Protein AF-A0A9E3JD04-F1 (afdb_monomer)

Radius of gyration: 29.86 Å; Cα contacts (8 Å, |Δi|>4): 35; chains: 1; bounding box: 57×21×81 Å

Mean predicted aligned error: 11.72 Å

Sequence (105 aa):
MNASVRLSVSSLRAHKRRFAGTFLAVFLGVAFLAGTLVMGDTLRAGFDTMFGNATSGTDAVVRSAGAITTPGESQGVREPVDTDLVRTVEQVPGVAAAAPDIQGA

pLDDT: mean 82.96, std 11.48, range [54.81, 98.06]

Foldseek 3Di:
DPDVVVVVVVVCVVPVPVNVVVCVVVVVVVVVVVVVVVVVVVVVVVVCVVPVVVCPPPPDDDFAPDFDDDVPDPHGHGDDDDPVCQVVQCPDPPDPHGDDDDDDD

Structure (mmCIF, N/CA/C/O backbone):
data_AF-A0A9E3JD04-F1
#
_entry.id   AF-A0A9E3JD04-F1
#
loop_
_atom_site.group_PDB
_atom_site.id
_atom_site.type_symbol
_atom_site.label_atom_id
_atom_site.label_alt_id
_atom_site.label_comp_id
_atom_site.label_asym_id
_atom_site.label_entity_id
_atom_site.label_seq_id
_atom_site.pdbx_PDB_ins_code
_atom_site.Cartn_x
_atom_site.Cartn_y
_atom_site.Cartn_z
_atom_site.occupancy
_atom_site.B_iso_or_equiv
_atom_site.auth_seq_id
_atom_site.auth_comp_id
_atom_site.auth_asym_id
_atom_site.auth_atom_id
_atom_site.pdbx_PDB_model_num
ATOM 1 N N . MET A 1 1 ? 6.150 -7.151 -41.696 1.00 57.59 1 MET A N 1
ATOM 2 C CA . MET A 1 1 ? 6.381 -6.223 -40.567 1.00 57.59 1 MET A CA 1
ATOM 3 C C . MET A 1 1 ? 7.864 -5.971 -40.225 1.00 57.59 1 MET A C 1
ATOM 5 O O . MET A 1 1 ? 8.111 -5.497 -39.139 1.00 57.59 1 MET A O 1
ATOM 9 N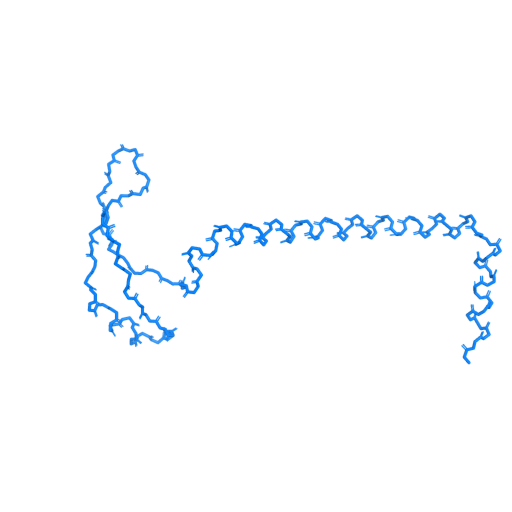 N . ASN A 1 2 ? 8.892 -6.213 -41.062 1.00 61.81 2 ASN A N 1
ATOM 10 C CA . ASN A 1 2 ? 10.252 -6.405 -40.485 1.00 61.81 2 ASN A CA 1
ATOM 11 C C . ASN A 1 2 ? 11.426 -5.644 -41.148 1.00 61.81 2 ASN A C 1
ATOM 13 O O . ASN A 1 2 ? 12.577 -5.902 -40.802 1.00 61.81 2 ASN A O 1
ATOM 17 N N . ALA A 1 3 ? 11.199 -4.729 -42.096 1.00 72.44 3 ALA A N 1
ATOM 18 C CA . ALA A 1 3 ? 12.307 -4.026 -42.767 1.00 72.44 3 ALA A CA 1
ATOM 19 C C . ALA A 1 3 ? 12.870 -2.864 -41.925 1.00 72.44 3 ALA A C 1
ATOM 21 O O . ALA A 1 3 ? 14.082 -2.761 -41.743 1.00 72.44 3 ALA A O 1
ATOM 22 N N . SER A 1 4 ? 11.987 -2.041 -41.356 1.00 76.62 4 SER A N 1
ATOM 23 C CA . SER A 1 4 ? 12.329 -0.878 -40.528 1.00 76.62 4 SER A CA 1
ATOM 24 C C . SER A 1 4 ? 13.049 -1.274 -39.238 1.00 76.62 4 SER A C 1
ATOM 26 O O . SER A 1 4 ? 14.132 -0.765 -38.972 1.00 76.62 4 SER A O 1
ATOM 28 N N . VAL A 1 5 ? 12.530 -2.259 -38.494 1.00 81.94 5 VAL A N 1
ATOM 29 C CA . VAL A 1 5 ? 13.169 -2.765 -37.262 1.00 81.94 5 VAL A CA 1
ATOM 30 C C . VAL A 1 5 ? 14.562 -3.335 -37.545 1.00 81.94 5 VAL A C 1
ATO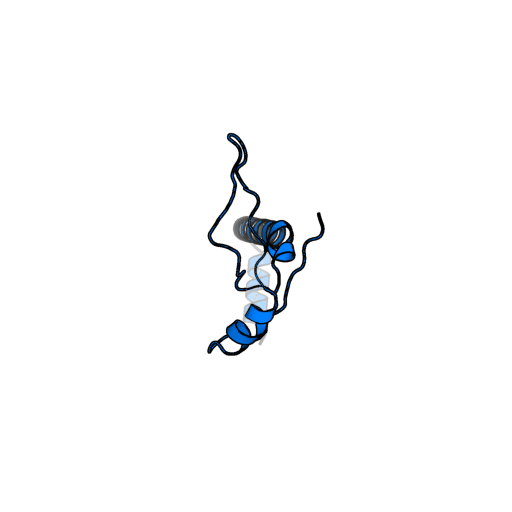M 32 O O . VAL A 1 5 ? 15.505 -3.069 -36.804 1.00 81.94 5 VAL A O 1
ATOM 35 N N . ARG A 1 6 ? 14.734 -4.074 -38.648 1.00 79.44 6 ARG A N 1
ATOM 36 C CA . ARG A 1 6 ? 16.031 -4.651 -39.031 1.00 79.44 6 ARG A CA 1
ATOM 37 C C . ARG A 1 6 ? 17.060 -3.575 -39.395 1.00 79.44 6 ARG A C 1
ATOM 39 O O . ARG A 1 6 ? 18.222 -3.695 -39.009 1.00 79.44 6 ARG A O 1
ATOM 46 N N . LEU A 1 7 ? 16.636 -2.518 -40.090 1.00 81.50 7 LEU A N 1
ATOM 47 C CA . LEU A 1 7 ? 17.469 -1.348 -40.387 1.00 81.50 7 LEU A CA 1
ATOM 48 C C . LEU A 1 7 ? 17.852 -0.586 -39.111 1.00 81.50 7 LEU A C 1
ATOM 50 O O . LEU A 1 7 ? 19.024 -0.256 -38.936 1.00 81.50 7 LEU A O 1
ATOM 54 N N . SER A 1 8 ? 16.911 -0.388 -38.185 1.00 81.50 8 SER A N 1
ATOM 55 C CA . SER A 1 8 ? 17.175 0.232 -36.881 1.00 81.50 8 SER A CA 1
ATOM 56 C C . SER A 1 8 ? 18.143 -0.593 -36.024 1.00 81.50 8 SER A C 1
ATOM 58 O O . SER A 1 8 ? 19.084 -0.051 -35.456 1.00 81.50 8 SER A O 1
ATOM 60 N N . VAL A 1 9 ? 17.995 -1.918 -35.963 1.00 81.50 9 VAL A N 1
ATOM 61 C CA . VAL A 1 9 ? 18.934 -2.786 -35.224 1.00 81.50 9 VAL A CA 1
ATOM 62 C C . VAL A 1 9 ? 20.327 -2.767 -35.864 1.00 81.50 9 VAL A C 1
ATOM 64 O O . VAL A 1 9 ? 21.339 -2.761 -35.158 1.00 81.50 9 VAL A O 1
ATOM 67 N N . SER A 1 10 ? 20.399 -2.711 -37.196 1.00 79.38 10 SER A N 1
ATOM 68 C CA . SER A 1 10 ? 21.661 -2.572 -37.927 1.00 79.38 10 SER A CA 1
ATOM 69 C C . SER A 1 10 ? 22.357 -1.241 -37.623 1.00 79.38 10 SER A C 1
ATOM 71 O O . SER A 1 10 ? 23.563 -1.226 -37.374 1.00 79.38 10 SER A O 1
ATOM 73 N N . SER A 1 11 ? 21.620 -0.127 -37.589 1.00 78.38 11 SER A N 1
ATOM 74 C CA . SER A 1 11 ? 22.185 1.194 -37.283 1.00 78.38 11 SER A CA 1
ATOM 75 C C . SER A 1 11 ? 22.626 1.321 -35.818 1.00 78.38 11 SER A C 1
ATOM 77 O O . SER A 1 11 ? 23.680 1.907 -35.548 1.00 78.38 11 SER A O 1
ATOM 79 N N . LEU A 1 12 ? 21.905 0.685 -34.886 1.00 80.19 12 LEU A N 1
ATOM 80 C CA . LEU A 1 12 ? 22.310 0.541 -33.483 1.00 80.19 12 LEU A CA 1
ATOM 81 C C . LEU A 1 12 ? 23.604 -0.281 -33.340 1.00 80.19 12 LEU A C 1
ATOM 83 O O . LEU A 1 12 ? 24.515 0.121 -32.613 1.00 80.19 12 LEU A O 1
ATOM 87 N N . ARG A 1 13 ? 23.739 -1.396 -34.079 1.00 81.25 13 ARG A N 1
ATOM 88 C CA . ARG A 1 13 ? 24.983 -2.195 -34.125 1.00 81.25 13 ARG A CA 1
ATOM 89 C C . ARG A 1 13 ? 26.145 -1.473 -34.801 1.00 81.25 13 ARG A C 1
ATOM 91 O O . ARG A 1 13 ? 27.284 -1.823 -34.502 1.00 81.25 13 ARG A O 1
ATOM 98 N N . ALA A 1 14 ? 25.897 -0.502 -35.676 1.00 83.88 14 ALA A N 1
ATOM 99 C CA . ALA A 1 14 ? 26.952 0.321 -36.265 1.00 83.88 14 ALA A CA 1
ATOM 100 C C . ALA A 1 14 ? 27.520 1.340 -35.255 1.00 83.88 14 ALA A C 1
ATOM 102 O O . ALA A 1 14 ? 28.714 1.621 -35.271 1.00 83.88 14 ALA A O 1
ATOM 103 N N . HIS A 1 15 ? 26.702 1.824 -34.310 1.00 84.50 15 HIS A N 1
ATOM 104 C CA . HIS A 1 15 ? 27.079 2.851 -33.326 1.00 84.50 15 HIS A CA 1
ATOM 105 C C . HIS A 1 15 ? 27.049 2.341 -31.875 1.00 84.50 15 HIS A C 1
ATOM 107 O O . HIS A 1 15 ? 26.544 3.014 -30.970 1.00 84.50 15 HIS A O 1
ATOM 113 N N . LYS A 1 16 ? 27.635 1.161 -31.629 1.00 80.69 16 LYS A N 1
ATOM 114 C CA . LYS A 1 16 ? 27.569 0.452 -30.332 1.00 80.69 16 LYS A CA 1
ATOM 115 C C . LYS A 1 16 ? 27.964 1.305 -29.127 1.00 80.69 16 LYS A C 1
ATOM 117 O O . LYS A 1 16 ? 27.315 1.214 -28.095 1.00 80.69 16 LYS A O 1
ATOM 122 N N . ARG A 1 17 ? 28.99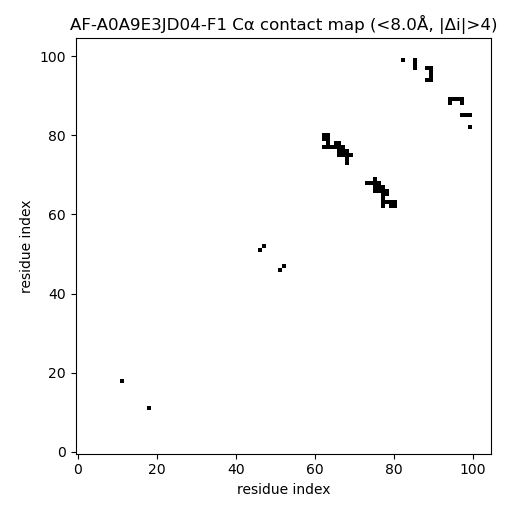3 2.155 -29.251 1.00 88.38 17 ARG A N 1
ATOM 123 C CA . ARG A 1 17 ? 29.454 3.027 -28.151 1.00 88.38 17 ARG A CA 1
ATOM 124 C C . ARG A 1 17 ? 28.400 4.052 -27.735 1.00 88.38 17 ARG A C 1
ATOM 126 O O . ARG A 1 17 ? 28.135 4.210 -26.549 1.00 88.38 17 ARG A O 1
ATOM 133 N N . ARG A 1 18 ? 27.787 4.735 -28.705 1.00 87.75 18 ARG A N 1
ATOM 134 C CA . ARG A 1 18 ? 26.765 5.759 -28.439 1.00 87.75 18 ARG A CA 1
ATOM 135 C C . ARG A 1 18 ? 25.479 5.130 -27.907 1.00 87.75 18 ARG A C 1
ATOM 137 O O . ARG A 1 18 ? 24.876 5.661 -26.976 1.00 87.75 18 ARG A O 1
ATOM 144 N N . PHE A 1 19 ? 25.090 3.988 -28.471 1.00 90.00 19 PHE A N 1
ATOM 145 C CA . PHE A 1 19 ? 23.941 3.235 -27.983 1.00 90.00 19 PHE A CA 1
ATOM 146 C C . PHE A 1 19 ? 24.157 2.740 -26.549 1.00 90.00 19 PHE A C 1
ATOM 148 O O . PHE A 1 19 ? 23.315 2.990 -25.700 1.00 90.00 19 PHE A O 1
ATOM 155 N N . ALA A 1 20 ? 25.307 2.131 -26.246 1.00 92.38 20 ALA A N 1
ATOM 156 C CA . ALA A 1 20 ? 25.608 1.659 -24.897 1.00 92.38 20 ALA A CA 1
ATOM 157 C C . ALA A 1 20 ? 25.584 2.796 -23.862 1.00 92.38 20 ALA A C 1
ATOM 159 O O . ALA A 1 20 ? 25.002 2.625 -22.799 1.00 92.38 20 ALA A O 1
ATOM 160 N N . GLY A 1 21 ? 26.150 3.967 -24.181 1.00 94.38 21 GLY A N 1
ATOM 161 C CA . GLY A 1 21 ? 26.150 5.112 -23.263 1.00 94.38 21 GLY A CA 1
ATOM 162 C C . GLY A 1 21 ? 24.749 5.656 -22.969 1.00 94.38 21 GLY A C 1
ATOM 163 O O . GLY A 1 21 ? 24.407 5.890 -21.814 1.00 94.38 21 GLY A O 1
ATOM 164 N N . THR A 1 22 ? 23.916 5.814 -24.000 1.00 93.19 22 THR A N 1
ATOM 165 C CA . THR A 1 22 ? 22.529 6.291 -23.831 1.00 93.19 22 THR A CA 1
ATOM 166 C C . THR A 1 22 ? 21.644 5.257 -23.142 1.00 93.19 22 THR A C 1
ATOM 168 O O . THR A 1 22 ? 20.884 5.610 -22.244 1.00 93.19 22 THR A O 1
ATOM 171 N N . PHE A 1 23 ? 21.793 3.980 -23.496 1.00 94.56 23 PHE A N 1
ATOM 172 C CA . PHE A 1 23 ? 21.116 2.878 -22.822 1.00 94.56 23 PHE A CA 1
ATOM 173 C C . PHE A 1 23 ? 21.482 2.827 -21.339 1.00 94.56 23 PHE A C 1
ATOM 175 O O . PHE A 1 23 ? 20.588 2.789 -20.503 1.00 94.56 23 PHE A O 1
ATOM 182 N N . LEU A 1 24 ? 22.776 2.882 -21.005 1.00 96.69 24 LEU A N 1
ATOM 183 C CA . LEU A 1 24 ? 23.241 2.832 -19.621 1.00 96.69 24 LEU A CA 1
ATOM 184 C C . LEU A 1 24 ? 22.734 4.033 -18.814 1.00 96.69 24 LEU A C 1
ATOM 186 O O . LEU A 1 24 ? 22.288 3.851 -17.689 1.00 96.69 24 LEU A O 1
ATOM 190 N N . ALA A 1 25 ? 22.752 5.239 -19.388 1.00 97.00 25 ALA A N 1
ATOM 191 C CA . ALA A 1 25 ? 22.244 6.434 -18.718 1.00 97.00 25 ALA A CA 1
ATOM 192 C C . ALA A 1 25 ? 20.759 6.295 -18.340 1.00 97.00 25 ALA A C 1
ATOM 194 O O . ALA A 1 25 ? 20.385 6.543 -17.194 1.00 97.00 25 ALA A O 1
ATOM 195 N N . VAL A 1 26 ? 19.922 5.844 -19.281 1.00 97.56 26 VAL A N 1
ATOM 196 C CA . VAL A 1 26 ? 18.490 5.618 -19.026 1.00 97.56 26 VAL A CA 1
ATOM 197 C C . VAL A 1 26 ? 18.285 4.456 -18.055 1.00 97.56 26 VAL A C 1
ATOM 199 O O . VAL A 1 26 ? 17.508 4.577 -17.112 1.00 97.56 26 VAL A O 1
ATOM 202 N N . PHE A 1 27 ? 19.002 3.349 -18.250 1.00 97.81 27 PHE A N 1
ATOM 203 C CA . PHE A 1 27 ? 18.897 2.157 -17.413 1.00 97.81 27 PHE A CA 1
ATOM 204 C C . PHE A 1 27 ? 19.233 2.459 -15.952 1.00 97.81 27 PHE A C 1
ATOM 206 O O . PHE A 1 27 ? 18.452 2.120 -15.071 1.00 97.81 27 PHE A O 1
ATOM 213 N N . LEU A 1 28 ? 20.352 3.141 -15.693 1.00 98.06 28 LEU A N 1
ATOM 214 C CA . LEU A 1 28 ? 20.754 3.519 -14.339 1.00 98.06 28 LEU A CA 1
ATOM 215 C C . LEU A 1 28 ? 19.752 4.487 -13.697 1.00 98.06 28 LEU A C 1
ATOM 217 O O . LEU A 1 28 ? 19.425 4.319 -12.525 1.00 98.06 28 LEU A O 1
ATOM 221 N N . GLY A 1 29 ? 19.224 5.454 -14.456 1.00 98.06 29 GLY A N 1
ATOM 222 C CA . GLY A 1 29 ? 18.213 6.387 -13.952 1.00 98.06 29 GLY A CA 1
ATOM 223 C C . GLY A 1 29 ? 16.912 5.690 -13.541 1.00 98.06 29 GLY A C 1
ATOM 224 O O . GLY A 1 29 ? 16.407 5.913 -12.442 1.00 98.06 29 GLY A O 1
ATOM 225 N N . VAL A 1 30 ? 16.395 4.801 -14.393 1.00 97.88 30 VAL A N 1
ATOM 226 C CA . VAL A 1 30 ? 15.166 4.041 -14.109 1.00 97.88 30 VAL A CA 1
ATOM 227 C C . VAL A 1 30 ? 15.388 3.023 -12.991 1.00 97.88 30 VAL A C 1
ATOM 229 O O . VAL A 1 30 ? 14.535 2.899 -12.117 1.00 97.88 30 VAL A O 1
ATOM 232 N N . ALA A 1 31 ? 16.532 2.334 -12.973 1.00 97.75 31 ALA A N 1
ATOM 233 C CA . ALA A 1 31 ? 16.870 1.380 -11.919 1.00 97.75 31 ALA A CA 1
ATOM 234 C C . ALA A 1 31 ? 16.953 2.057 -10.545 1.00 97.75 31 ALA A C 1
ATOM 236 O O . ALA A 1 31 ? 16.433 1.522 -9.568 1.00 97.75 31 ALA A O 1
ATOM 237 N N . PHE A 1 32 ? 17.555 3.249 -10.472 1.00 97.88 32 PHE A N 1
ATOM 238 C CA . PHE A 1 32 ? 17.614 4.023 -9.236 1.00 97.88 32 PHE A CA 1
ATOM 239 C C . PHE A 1 32 ? 16.217 4.428 -8.753 1.00 97.88 32 PHE A C 1
ATOM 241 O O . PHE A 1 32 ? 15.879 4.168 -7.601 1.00 97.88 32 PHE A O 1
ATOM 248 N N . LEU A 1 33 ? 15.384 5.001 -9.631 1.00 98.06 33 LEU A N 1
ATOM 249 C CA . LEU A 1 33 ? 14.022 5.409 -9.274 1.00 98.06 33 LEU A CA 1
ATOM 250 C C . LEU A 1 33 ? 13.157 4.216 -8.842 1.00 98.06 33 LEU A C 1
ATOM 252 O O . LEU A 1 33 ? 12.452 4.293 -7.842 1.00 98.06 33 LEU A O 1
ATOM 256 N N . ALA A 1 34 ? 13.230 3.098 -9.566 1.00 97.81 34 ALA A N 1
ATOM 257 C CA . ALA A 1 34 ? 12.518 1.882 -9.190 1.00 97.81 34 ALA A CA 1
ATOM 258 C C . ALA A 1 34 ? 12.988 1.359 -7.823 1.00 97.81 34 ALA A C 1
ATOM 260 O O . ALA A 1 34 ? 12.165 0.996 -6.988 1.00 97.81 34 ALA A O 1
ATOM 261 N N . GLY A 1 35 ? 14.300 1.372 -7.566 1.00 96.56 35 GLY A N 1
ATOM 262 C CA . GLY A 1 35 ? 14.869 0.943 -6.291 1.00 96.56 35 GLY A CA 1
ATOM 263 C C . GLY A 1 35 ? 14.401 1.787 -5.103 1.00 96.56 35 GLY A C 1
ATOM 264 O O . GLY A 1 35 ? 14.047 1.228 -4.067 1.00 96.56 35 GLY A O 1
ATOM 265 N N . THR A 1 36 ? 14.353 3.117 -5.238 1.00 96.94 36 THR A N 1
ATOM 266 C CA . THR A 1 36 ? 13.898 3.996 -4.147 1.00 96.94 36 THR A CA 1
ATOM 267 C C . THR A 1 36 ? 12.405 3.853 -3.869 1.00 96.94 36 THR A C 1
ATOM 269 O O . THR A 1 36 ? 12.011 3.842 -2.703 1.00 96.94 36 THR A O 1
ATOM 272 N N . LEU A 1 37 ? 11.585 3.686 -4.911 1.00 96.94 37 LEU A N 1
ATOM 273 C CA . LEU A 1 37 ? 10.149 3.440 -4.770 1.00 96.94 37 LEU A CA 1
ATOM 274 C C . LEU A 1 37 ? 9.882 2.108 -4.063 1.00 96.94 37 LEU A C 1
ATOM 276 O O . LEU A 1 37 ? 9.195 2.087 -3.046 1.00 96.94 37 LEU A O 1
ATOM 280 N N . VAL A 1 38 ? 10.505 1.020 -4.528 1.00 96.94 38 VAL A N 1
ATOM 281 C CA . VAL A 1 38 ? 10.347 -0.310 -3.919 1.00 96.94 38 VAL A CA 1
ATOM 282 C C . VAL A 1 38 ? 10.845 -0.327 -2.475 1.00 96.94 38 VAL A C 1
ATOM 284 O O . VAL A 1 38 ? 10.191 -0.909 -1.612 1.00 96.94 38 VAL A O 1
ATOM 287 N N . MET A 1 39 ? 11.974 0.323 -2.178 1.00 95.69 39 MET A N 1
ATOM 288 C CA . MET A 1 39 ? 12.462 0.462 -0.802 1.00 95.69 39 MET A CA 1
ATOM 289 C C . MET A 1 39 ? 11.443 1.201 0.074 1.00 95.69 39 MET A C 1
ATOM 291 O O . MET A 1 39 ? 11.141 0.745 1.174 1.00 95.69 39 MET A O 1
ATOM 295 N N . GLY A 1 40 ? 10.896 2.319 -0.410 1.00 93.06 40 GLY A N 1
ATOM 296 C CA . GLY A 1 40 ? 9.880 3.086 0.311 1.00 93.06 40 GLY A CA 1
ATOM 297 C C . GLY A 1 40 ? 8.622 2.266 0.599 1.00 93.06 40 GLY A C 1
ATOM 298 O O . GLY A 1 40 ? 8.128 2.276 1.726 1.00 93.06 40 GLY A O 1
ATOM 299 N N . ASP A 1 41 ? 8.147 1.511 -0.388 1.00 93.00 41 ASP A N 1
ATOM 300 C CA . ASP A 1 41 ? 6.980 0.641 -0.238 1.00 93.00 41 ASP A CA 1
ATOM 301 C C . ASP A 1 41 ? 7.260 -0.526 0.712 1.00 93.00 41 ASP A C 1
ATOM 303 O O . ASP A 1 41 ? 6.425 -0.856 1.550 1.00 93.00 41 ASP A O 1
ATOM 307 N N . THR A 1 42 ? 8.466 -1.094 0.660 1.00 90.31 42 THR A N 1
ATOM 308 C CA . THR A 1 42 ? 8.890 -2.160 1.579 1.00 90.31 42 THR A CA 1
ATOM 309 C C . THR A 1 42 ? 8.961 -1.655 3.016 1.00 90.31 42 THR A C 1
ATOM 311 O O . THR A 1 42 ? 8.496 -2.334 3.927 1.00 90.31 42 THR A O 1
ATOM 314 N N . LEU A 1 43 ? 9.512 -0.457 3.237 1.00 91.50 43 LEU A N 1
ATOM 315 C CA . LEU A 1 43 ? 9.561 0.152 4.565 1.00 91.50 43 LEU A CA 1
ATOM 316 C C . LEU A 1 43 ? 8.151 0.384 5.108 1.00 91.50 43 LEU A C 1
ATOM 318 O O . LEU A 1 43 ? 7.874 -0.019 6.234 1.00 91.50 43 LEU A O 1
ATOM 322 N N . ARG A 1 44 ? 7.250 0.970 4.309 1.00 85.75 44 ARG A N 1
ATOM 323 C CA . ARG A 1 44 ? 5.843 1.169 4.699 1.00 85.75 44 ARG A CA 1
ATOM 324 C C . ARG A 1 44 ? 5.159 -0.150 5.038 1.00 85.75 44 ARG A C 1
ATOM 326 O O . ARG A 1 44 ? 4.625 -0.273 6.131 1.00 85.75 44 ARG A O 1
ATOM 333 N N . ALA A 1 45 ? 5.263 -1.149 4.166 1.00 85.62 45 ALA A N 1
ATOM 334 C CA . ALA A 1 45 ? 4.684 -2.468 4.400 1.00 85.62 45 ALA A CA 1
ATOM 335 C C . ALA A 1 45 ? 5.263 -3.144 5.655 1.00 85.62 45 ALA A C 1
ATOM 337 O O . ALA A 1 45 ? 4.535 -3.785 6.411 1.00 85.62 45 ALA A O 1
ATOM 338 N N . GLY A 1 46 ? 6.563 -2.980 5.911 1.00 85.12 46 GLY A N 1
ATOM 339 C CA . GLY A 1 46 ? 7.212 -3.461 7.127 1.00 85.12 46 GLY A CA 1
ATOM 340 C C . GLY A 1 46 ? 6.653 -2.792 8.383 1.00 85.12 46 GLY A C 1
ATOM 341 O O . GLY A 1 46 ? 6.312 -3.486 9.339 1.00 85.12 46 GLY A O 1
ATOM 342 N N . PHE A 1 47 ? 6.498 -1.466 8.374 1.00 84.25 47 PHE A N 1
ATOM 343 C CA . PHE A 1 47 ? 5.870 -0.730 9.474 1.00 84.25 47 PHE A CA 1
ATOM 344 C C . PHE A 1 47 ? 4.403 -1.137 9.674 1.00 84.25 47 PHE A C 1
ATOM 346 O O . PHE A 1 47 ? 4.014 -1.434 10.803 1.00 84.25 47 PHE A O 1
ATOM 353 N N . ASP A 1 48 ? 3.616 -1.245 8.604 1.00 79.62 48 ASP A N 1
ATOM 354 C CA . ASP A 1 48 ? 2.225 -1.709 8.670 1.00 79.62 48 ASP A CA 1
ATOM 355 C C . ASP A 1 48 ? 2.130 -3.142 9.206 1.00 79.62 48 ASP A C 1
ATOM 357 O O . ASP A 1 48 ? 1.236 -3.462 9.979 1.00 79.62 48 ASP A O 1
ATOM 361 N N . THR A 1 49 ? 3.081 -4.015 8.878 1.00 76.81 49 THR A N 1
ATOM 362 C CA . THR A 1 49 ? 3.117 -5.382 9.420 1.00 76.81 49 THR A CA 1
ATOM 363 C C . THR A 1 49 ? 3.471 -5.384 10.911 1.00 76.81 49 THR A C 1
ATOM 365 O O . THR A 1 49 ? 2.902 -6.150 11.686 1.00 76.81 49 THR A O 1
ATOM 368 N N . MET A 1 50 ? 4.400 -4.526 11.337 1.00 74.50 50 MET A N 1
ATOM 369 C CA . MET A 1 50 ? 4.815 -4.440 12.742 1.00 74.50 50 MET A CA 1
ATOM 370 C C . MET A 1 50 ? 3.729 -3.833 13.637 1.00 74.50 50 MET A C 1
ATOM 372 O O . MET A 1 50 ? 3.571 -4.269 14.774 1.00 74.50 50 MET A O 1
ATOM 376 N N . PHE A 1 51 ? 2.979 -2.848 13.137 1.00 69.56 51 PHE A N 1
ATOM 377 C CA . PHE A 1 51 ? 2.023 -2.081 13.945 1.00 69.56 51 PHE A CA 1
ATOM 378 C C . PHE A 1 51 ? 0.555 -2.335 13.588 1.00 69.56 51 PHE A C 1
ATOM 380 O O . PHE A 1 51 ? -0.296 -2.356 14.473 1.00 69.56 51 PHE A O 1
ATOM 387 N N . GLY A 1 52 ? 0.241 -2.555 12.315 1.00 62.38 52 GLY A N 1
ATOM 388 C CA . GLY A 1 52 ? -1.120 -2.771 11.825 1.00 62.38 52 GLY A CA 1
ATOM 389 C C . GLY A 1 52 ? -1.680 -4.152 12.156 1.00 62.38 52 GLY A C 1
ATOM 390 O O . GLY A 1 52 ? -2.883 -4.277 12.354 1.00 62.38 52 GLY A O 1
ATOM 391 N N . ASN A 1 53 ? -0.836 -5.179 12.308 1.00 60.72 53 ASN A N 1
ATOM 392 C CA . ASN A 1 53 ? -1.311 -6.526 12.651 1.00 60.72 53 ASN A CA 1
ATOM 393 C C . ASN A 1 53 ? -1.969 -6.600 14.036 1.00 60.72 53 ASN A C 1
ATOM 395 O O . ASN A 1 53 ? -2.941 -7.335 14.200 1.00 60.72 53 ASN A O 1
ATOM 399 N N . ALA A 1 54 ? -1.493 -5.814 15.008 1.00 60.66 54 ALA A N 1
ATOM 400 C CA . ALA A 1 54 ? -2.040 -5.810 16.368 1.00 60.66 54 ALA A CA 1
ATOM 401 C C . ALA A 1 54 ? -3.499 -5.317 16.434 1.00 60.66 54 ALA A C 1
ATOM 403 O O . ALA A 1 54 ? -4.233 -5.705 17.337 1.00 60.66 54 ALA A O 1
ATOM 404 N N . THR A 1 55 ? -3.924 -4.509 15.458 1.00 59.75 55 THR A N 1
ATOM 405 C CA . THR A 1 55 ? -5.286 -3.954 15.350 1.00 59.75 55 THR A CA 1
ATOM 406 C C . THR A 1 55 ? -5.940 -4.365 14.024 1.00 59.75 55 THR A C 1
ATOM 408 O O . THR A 1 55 ? -6.902 -3.749 13.569 1.00 59.75 55 THR A O 1
ATOM 411 N N . SER A 1 56 ? -5.403 -5.388 13.352 1.00 63.25 56 SER A N 1
ATOM 412 C CA . SER A 1 56 ? -5.915 -5.805 12.047 1.00 63.25 56 SER A CA 1
ATOM 413 C C . SER A 1 56 ? -7.353 -6.309 12.185 1.00 63.25 56 SER A C 1
ATOM 415 O O . SER A 1 56 ? -7.647 -7.170 13.009 1.00 63.25 56 SER A O 1
ATOM 417 N N . GLY A 1 57 ? -8.265 -5.729 11.402 1.00 70.25 57 GLY A N 1
ATOM 418 C CA . GLY A 1 57 ? -9.699 -6.027 11.482 1.00 70.25 57 GLY A CA 1
ATOM 419 C C . GLY A 1 57 ? -10.478 -5.252 12.553 1.00 70.25 57 GLY A C 1
ATOM 420 O O . GLY A 1 57 ? -11.679 -5.477 12.674 1.00 70.25 57 GLY A O 1
ATOM 421 N N . THR A 1 58 ? -9.845 -4.331 13.289 1.00 77.44 58 THR A N 1
ATOM 422 C CA . THR A 1 58 ? -10.512 -3.502 14.305 1.00 77.44 58 THR A CA 1
ATOM 423 C C . THR A 1 58 ? -10.531 -2.034 13.880 1.00 77.44 58 THR A C 1
ATOM 425 O O . THR A 1 58 ? -9.542 -1.319 14.030 1.00 77.44 58 THR A O 1
ATOM 428 N N . ASP A 1 59 ? -11.675 -1.556 13.388 1.00 79.88 59 ASP A N 1
ATOM 429 C CA . ASP A 1 59 ? -11.832 -0.160 12.945 1.00 79.88 59 ASP A CA 1
ATOM 430 C C . ASP A 1 59 ? -11.984 0.828 14.115 1.00 79.88 59 ASP A C 1
ATOM 432 O O . ASP A 1 59 ? -11.596 1.995 14.022 1.00 79.88 59 ASP A O 1
ATOM 436 N N . ALA A 1 60 ? -12.545 0.372 15.240 1.00 83.88 60 ALA A N 1
ATOM 437 C CA . ALA A 1 60 ? -12.768 1.186 16.429 1.00 83.88 60 ALA A CA 1
ATOM 438 C C . ALA A 1 60 ? -12.685 0.352 17.715 1.00 83.88 60 ALA A C 1
ATOM 440 O O . ALA A 1 60 ? -13.078 -0.811 17.746 1.00 83.88 60 ALA A O 1
ATOM 441 N N . VAL A 1 61 ? -12.216 0.978 18.800 1.00 86.69 61 VAL A N 1
ATOM 442 C CA . VAL A 1 61 ? -12.143 0.372 20.140 1.00 86.69 61 VAL A CA 1
ATOM 443 C C . VAL A 1 61 ? -12.957 1.212 21.116 1.00 86.69 61 VAL A C 1
ATOM 445 O O . VAL A 1 61 ? -12.612 2.368 21.380 1.00 86.69 61 VAL A O 1
ATOM 448 N N . VAL A 1 62 ? -14.005 0.619 21.688 1.00 86.50 62 VAL A N 1
ATOM 449 C CA . VAL A 1 62 ? -14.831 1.239 22.732 1.00 86.50 62 VAL A CA 1
ATOM 450 C C . VAL A 1 62 ? -14.240 0.909 24.103 1.00 86.50 62 VAL A C 1
ATOM 452 O O . VAL A 1 62 ? -14.008 -0.253 24.418 1.00 86.50 62 VAL A O 1
ATOM 455 N N . ARG A 1 63 ? -13.961 1.933 24.918 1.00 86.56 63 ARG A N 1
ATOM 456 C CA . ARG A 1 63 ? -13.331 1.797 26.245 1.00 86.56 63 ARG A CA 1
ATOM 457 C C . ARG A 1 63 ? -13.795 2.900 27.200 1.00 86.56 63 ARG A C 1
ATOM 459 O O . 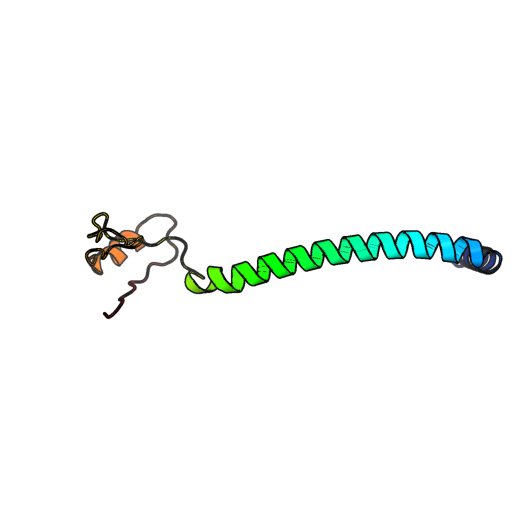ARG A 1 63 ? -14.275 3.934 26.738 1.00 86.56 63 ARG A O 1
ATOM 466 N N . SER A 1 64 ? -13.620 2.705 28.511 1.00 82.38 64 SER A N 1
ATOM 467 C CA . SER A 1 64 ? -14.033 3.686 29.528 1.00 82.38 64 SER A CA 1
ATOM 468 C C . SER A 1 64 ? -13.337 5.040 29.344 1.00 82.38 64 SER A C 1
ATOM 470 O O . SER A 1 64 ? -12.135 5.111 29.054 1.00 82.38 64 SER A O 1
ATOM 472 N N . ALA A 1 65 ? -14.100 6.122 29.534 1.00 77.06 65 ALA A N 1
ATOM 473 C CA . ALA A 1 65 ? -13.598 7.493 29.493 1.00 77.06 65 ALA A CA 1
ATOM 474 C C . ALA A 1 65 ? -12.644 7.792 30.665 1.00 77.06 65 ALA A C 1
ATOM 476 O O . ALA A 1 65 ? -11.704 8.572 30.503 1.00 77.06 65 ALA A O 1
ATOM 477 N N . GLY A 1 66 ? -12.853 7.143 31.816 1.00 69.69 66 GLY A N 1
ATOM 478 C CA . GLY A 1 66 ? -12.003 7.271 32.996 1.00 69.69 66 GLY A CA 1
ATOM 479 C C . GLY A 1 66 ? -10.715 6.458 32.867 1.00 69.69 66 GLY A C 1
ATOM 480 O O . GLY A 1 66 ? -10.740 5.287 32.490 1.00 69.69 66 GLY A O 1
ATOM 481 N N . ALA A 1 67 ? -9.583 7.079 33.194 1.00 71.56 67 ALA A N 1
ATOM 482 C CA . ALA A 1 67 ? -8.298 6.406 33.336 1.00 71.56 67 ALA A CA 1
ATOM 483 C C . ALA A 1 67 ? -7.638 6.860 34.641 1.00 71.56 67 ALA A C 1
ATOM 485 O O . ALA A 1 67 ? -7.523 8.061 34.887 1.00 71.56 67 ALA A O 1
ATOM 486 N N . ILE A 1 68 ? -7.199 5.910 35.464 1.00 68.06 68 ILE A N 1
ATOM 487 C CA . ILE A 1 68 ? -6.338 6.183 36.613 1.00 68.06 68 ILE A CA 1
ATOM 488 C C . ILE A 1 68 ? -4.899 6.196 36.097 1.00 68.06 68 ILE A C 1
ATOM 490 O O . ILE A 1 68 ? -4.415 5.193 35.578 1.00 68.06 68 ILE A O 1
ATOM 494 N N . THR A 1 69 ? -4.222 7.339 36.204 1.00 63.25 69 THR A N 1
ATOM 495 C CA . THR A 1 69 ? -2.843 7.517 35.725 1.00 63.25 69 THR A CA 1
ATOM 496 C C . THR A 1 69 ? -1.902 7.771 36.902 1.00 63.25 69 THR A C 1
ATOM 498 O O . THR A 1 69 ? -2.138 8.704 37.675 1.00 63.25 69 THR A O 1
ATOM 501 N N . THR A 1 70 ? -0.815 7.010 37.018 1.00 71.25 70 THR A N 1
ATOM 502 C CA . THR A 1 70 ? 0.284 7.311 37.951 1.00 71.25 70 THR A CA 1
ATOM 503 C C . THR A 1 70 ? 1.224 8.350 37.325 1.00 71.25 70 THR A C 1
ATOM 505 O O . THR A 1 70 ? 1.454 8.301 36.113 1.00 71.25 70 THR A O 1
ATOM 508 N N . PRO A 1 71 ? 1.811 9.292 38.092 1.00 64.62 71 PRO A N 1
ATOM 509 C CA . PRO A 1 71 ? 2.821 10.202 37.557 1.00 64.62 71 PRO A CA 1
ATOM 510 C C . PRO A 1 71 ? 3.992 9.427 36.930 1.00 64.62 71 PRO A C 1
ATOM 512 O O . PRO A 1 71 ? 4.705 8.712 37.629 1.00 64.62 71 PRO A O 1
ATOM 515 N N . GLY A 1 72 ? 4.183 9.574 35.615 1.00 68.94 72 GLY A N 1
ATOM 516 C CA . GLY A 1 72 ? 5.228 8.885 34.844 1.00 68.94 72 GLY A CA 1
ATOM 517 C C . GLY A 1 72 ? 4.726 7.791 33.894 1.00 68.94 72 GLY A C 1
ATOM 518 O O . GLY A 1 72 ? 5.492 7.363 33.034 1.00 68.94 72 GLY A O 1
ATOM 519 N N . GLU A 1 73 ? 3.456 7.384 33.977 1.00 68.69 73 GLU A N 1
ATOM 520 C CA . GLU A 1 73 ? 2.852 6.434 33.033 1.00 68.69 73 GLU A CA 1
ATOM 521 C C . GLU A 1 73 ? 2.080 7.155 31.922 1.00 68.69 73 GLU A C 1
ATOM 523 O O . GLU A 1 73 ? 1.231 8.010 32.173 1.00 68.69 73 GLU A O 1
ATOM 528 N N . SER A 1 74 ? 2.358 6.785 30.670 1.00 60.91 74 SER A N 1
ATOM 529 C CA . SER A 1 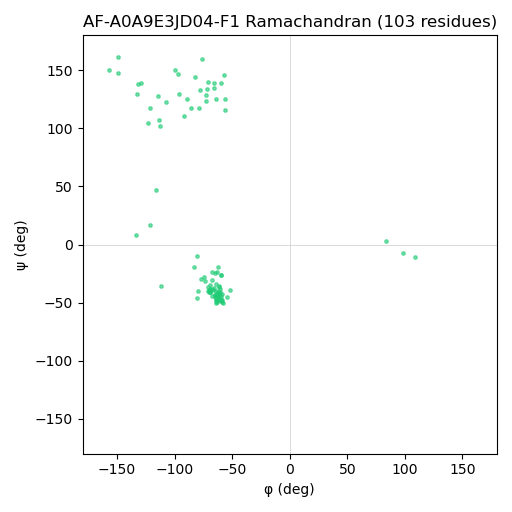74 ? 1.650 7.293 29.487 1.00 60.91 74 SER A CA 1
ATOM 530 C C . SER A 1 74 ? 0.340 6.550 29.202 1.00 60.91 74 SER A C 1
ATOM 532 O O . SER A 1 74 ? -0.527 7.090 28.516 1.00 60.91 74 SER A O 1
ATOM 534 N N . GLN A 1 75 ? 0.167 5.339 29.742 1.00 62.38 75 GLN A N 1
A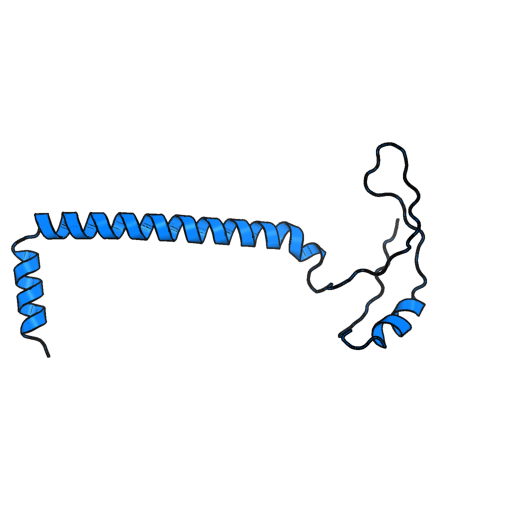TOM 535 C CA . GLN A 1 75 ? -1.066 4.558 29.640 1.00 62.38 75 GLN A CA 1
ATOM 536 C C . GLN A 1 75 ? -1.571 4.215 31.042 1.00 62.38 75 GLN A C 1
ATOM 538 O O . GLN A 1 75 ? -0.998 3.375 31.723 1.00 62.38 75 GLN A O 1
ATOM 543 N N . GLY A 1 76 ? -2.623 4.907 31.482 1.00 67.44 76 GLY A N 1
ATOM 544 C CA . GLY A 1 76 ? -3.282 4.628 32.757 1.00 67.44 76 GLY A CA 1
ATOM 545 C C . GLY A 1 76 ? -4.179 3.391 32.707 1.00 67.44 76 GLY A C 1
ATOM 546 O O . GLY A 1 76 ? -4.649 2.991 31.638 1.00 67.44 76 GLY A O 1
ATOM 547 N N . VAL A 1 77 ? -4.471 2.829 33.879 1.00 72.75 77 VAL A N 1
ATOM 548 C CA . VAL A 1 77 ? -5.427 1.728 34.036 1.00 72.75 77 VAL A CA 1
ATOM 549 C C . VAL A 1 77 ? -6.838 2.277 33.845 1.00 72.75 77 VAL A C 1
ATOM 551 O O . VAL A 1 77 ? -7.248 3.228 34.516 1.00 72.75 77 VAL A O 1
ATOM 554 N N . ARG A 1 78 ? -7.579 1.699 32.900 1.00 76.50 78 ARG A N 1
ATOM 555 C CA . ARG A 1 78 ? -8.975 2.062 32.628 1.00 76.50 78 ARG A CA 1
ATOM 556 C C . ARG A 1 78 ? -9.909 1.094 33.329 1.00 76.50 78 ARG A C 1
ATOM 558 O O . ARG A 1 78 ? -9.609 -0.090 33.446 1.00 76.50 78 ARG A O 1
ATOM 565 N N . GLU A 1 79 ? -11.049 1.611 33.762 1.00 80.62 79 GLU A N 1
ATOM 566 C CA . GLU A 1 79 ? -12.112 0.770 34.300 1.00 80.62 79 GLU A CA 1
ATOM 567 C C . GLU A 1 79 ? -12.684 -0.132 33.189 1.00 80.62 79 GLU A C 1
ATOM 569 O O . GLU A 1 79 ? -12.842 0.342 32.052 1.00 80.62 79 GLU A O 1
ATOM 574 N N . PRO A 1 80 ? -12.983 -1.413 33.481 1.00 82.00 80 PRO A N 1
ATOM 575 C CA . PRO A 1 80 ? -13.671 -2.287 32.541 1.00 82.00 80 PRO A CA 1
ATOM 576 C C . PRO A 1 80 ? -15.016 -1.697 32.105 1.00 82.00 80 PRO A C 1
ATOM 578 O O . PRO A 1 80 ? -15.708 -1.040 32.881 1.00 82.00 80 PRO A O 1
ATOM 581 N N . VAL A 1 81 ? -15.398 -1.950 30.856 1.00 85.88 81 VAL A N 1
ATOM 582 C CA . VAL A 1 81 ? -16.745 -1.659 30.345 1.00 85.88 81 VAL A CA 1
ATOM 583 C C . VAL A 1 81 ? -17.576 -2.937 30.344 1.00 85.88 81 VAL A C 1
ATOM 585 O O . VAL A 1 81 ? -17.030 -4.030 30.194 1.00 85.88 81 VAL A O 1
ATOM 588 N N . ASP A 1 82 ? -18.891 -2.805 30.504 1.00 87.31 82 ASP A N 1
ATOM 589 C CA . ASP A 1 82 ? -19.792 -3.956 30.456 1.00 87.31 82 ASP A CA 1
ATOM 590 C C . ASP A 1 82 ? -19.814 -4.582 29.050 1.00 87.31 82 ASP A C 1
ATOM 592 O O . ASP A 1 82 ? -19.930 -3.884 28.038 1.00 87.31 82 ASP A O 1
ATOM 596 N N . THR A 1 83 ? -19.735 -5.911 28.989 1.00 86.38 83 THR A N 1
ATOM 597 C CA . THR A 1 83 ? -19.832 -6.690 27.749 1.00 86.38 83 THR A CA 1
ATOM 598 C C . THR A 1 83 ? -21.185 -6.556 27.045 1.00 86.38 83 THR A C 1
ATOM 600 O O . THR A 1 83 ? -21.245 -6.715 25.825 1.00 86.38 83 THR A O 1
ATOM 603 N N . ASP A 1 84 ? -22.262 -6.204 27.757 1.00 89.12 84 ASP A N 1
ATOM 604 C CA . ASP A 1 84 ? -23.583 -5.971 27.157 1.00 89.12 84 ASP A CA 1
ATOM 605 C C . ASP A 1 84 ? -23.579 -4.804 26.152 1.00 89.12 84 ASP A C 1
ATOM 607 O O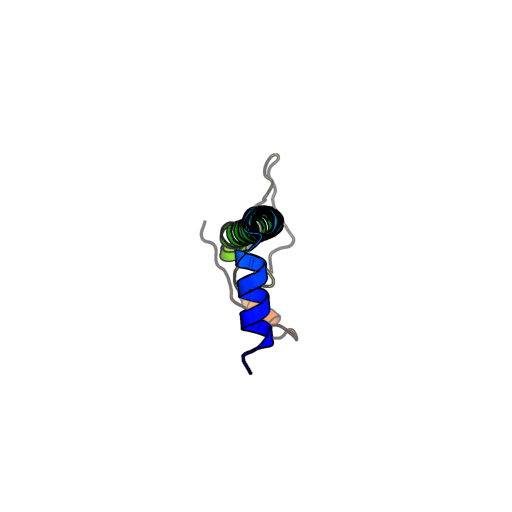 . ASP A 1 84 ? -24.433 -4.744 25.262 1.00 89.12 84 ASP A O 1
ATOM 611 N N . LEU A 1 85 ? -22.578 -3.917 26.225 1.00 89.44 85 LEU A N 1
ATOM 612 C CA . LEU A 1 85 ? -22.394 -2.818 25.280 1.00 89.44 85 LEU A CA 1
ATOM 613 C C . LEU A 1 85 ? -22.203 -3.302 23.835 1.00 89.44 85 LEU A C 1
ATOM 615 O O . LEU A 1 85 ? -22.570 -2.578 22.911 1.00 89.44 85 LEU A O 1
ATOM 619 N N . VAL A 1 86 ? -21.705 -4.528 23.625 1.00 92.00 86 VAL A N 1
ATOM 620 C CA . VAL A 1 86 ? -21.561 -5.135 22.290 1.00 92.00 86 VAL A CA 1
ATOM 621 C C . VAL A 1 86 ? -22.896 -5.129 21.546 1.00 92.00 86 VAL A C 1
ATOM 623 O O . VAL A 1 86 ? -22.942 -4.676 20.406 1.00 92.00 86 VAL A O 1
ATOM 626 N N . ARG A 1 87 ? -24.001 -5.509 22.207 1.00 91.81 87 ARG A N 1
ATOM 627 C CA . ARG A 1 87 ? -25.339 -5.524 21.583 1.00 91.81 87 ARG A CA 1
ATOM 628 C C . ARG A 1 87 ? -25.775 -4.138 21.121 1.00 91.81 87 ARG A C 1
ATOM 630 O O . ARG A 1 87 ? -26.428 -4.004 20.092 1.00 91.81 87 ARG A O 1
ATOM 637 N N . THR A 1 88 ? -25.424 -3.110 21.887 1.00 92.06 88 THR A N 1
ATOM 638 C CA . THR A 1 88 ? -25.724 -1.718 21.542 1.00 92.06 88 THR A CA 1
ATOM 639 C C . THR A 1 88 ? -24.875 -1.254 20.360 1.00 92.06 88 THR A C 1
ATOM 641 O O . THR A 1 88 ? -25.384 -0.570 19.477 1.00 92.06 88 THR A O 1
ATOM 644 N N . VAL A 1 89 ? -23.595 -1.638 20.313 1.00 91.94 89 VAL A N 1
ATOM 645 C CA . VAL A 1 89 ? -22.671 -1.264 19.230 1.00 91.94 89 VAL A CA 1
ATOM 646 C C . VAL A 1 89 ? -23.036 -1.962 17.918 1.00 91.94 89 VAL A C 1
ATOM 648 O O . VAL A 1 89 ? -23.042 -1.306 16.882 1.00 91.94 89 VAL A O 1
ATOM 651 N N . GLU A 1 90 ? -23.422 -3.240 17.941 1.00 93.25 90 GLU A N 1
ATOM 652 C CA . GLU A 1 90 ? -23.870 -3.975 16.743 1.00 93.25 90 GLU A CA 1
ATOM 653 C C . GLU A 1 90 ? -25.097 -3.346 16.065 1.00 93.25 90 GLU A C 1
ATOM 655 O O . GLU A 1 90 ? -25.291 -3.500 14.862 1.00 93.25 90 GLU A O 1
ATOM 660 N N . GLN A 1 91 ? -25.930 -2.624 16.819 1.00 94.06 91 GLN A N 1
ATOM 661 C CA . GLN A 1 91 ? -27.119 -1.951 16.288 1.00 94.06 91 GLN A CA 1
ATOM 662 C C . GLN A 1 91 ? -26.807 -0.610 15.607 1.00 94.06 91 GLN A C 1
ATOM 664 O O . GLN A 1 91 ? -27.691 -0.025 14.976 1.00 94.06 91 GLN A O 1
ATOM 669 N N . VAL A 1 92 ? -25.580 -0.096 15.728 1.00 93.31 92 VAL A N 1
ATOM 670 C CA . VAL A 1 92 ? -25.194 1.183 15.126 1.00 93.31 92 VAL A CA 1
ATOM 671 C C . VAL A 1 92 ? -25.057 1.022 13.605 1.00 93.31 92 VAL A C 1
ATOM 673 O O . VAL A 1 92 ? -24.319 0.150 13.139 1.00 93.31 92 VAL A O 1
ATOM 676 N N . PRO A 1 93 ? -25.707 1.881 12.795 1.00 92.31 93 PRO A N 1
ATOM 677 C CA . PRO A 1 93 ? -25.558 1.842 11.345 1.00 92.31 93 PRO A CA 1
ATOM 678 C C . PRO A 1 93 ? -24.091 1.977 10.920 1.00 92.31 93 PRO A C 1
ATOM 680 O O . PRO A 1 93 ? -23.423 2.944 11.278 1.00 92.31 93 PRO A O 1
ATOM 683 N N . GLY A 1 94 ? -23.607 1.021 10.125 1.00 89.44 94 GLY A N 1
ATOM 684 C CA . GLY A 1 94 ? -22.224 0.985 9.639 1.00 89.44 94 GLY A CA 1
ATOM 685 C C . GLY A 1 94 ? -21.289 0.067 10.430 1.00 89.44 94 GLY A C 1
ATOM 686 O O . GLY A 1 94 ? -20.172 -0.163 9.977 1.00 89.44 94 GLY A O 1
ATOM 687 N N . VAL A 1 95 ? -21.734 -0.507 11.553 1.00 91.50 95 VAL A N 1
ATOM 688 C CA . VAL A 1 95 ? -20.978 -1.550 12.259 1.00 91.50 95 VAL A CA 1
ATOM 689 C C . VAL A 1 95 ? -21.177 -2.888 11.549 1.00 91.50 95 VAL A C 1
ATOM 691 O O . VAL A 1 95 ? -22.294 -3.390 11.453 1.00 91.50 95 VAL A O 1
ATOM 694 N N . ALA A 1 96 ? -20.089 -3.459 11.028 1.00 89.44 96 ALA A N 1
ATOM 695 C CA . ALA A 1 96 ? -20.118 -4.764 10.364 1.00 89.44 96 ALA A CA 1
ATOM 696 C C . ALA A 1 96 ? -20.125 -5.929 11.368 1.00 89.44 96 ALA A C 1
ATOM 698 O O . ALA A 1 96 ? -20.816 -6.923 11.158 1.00 89.44 96 ALA A O 1
ATOM 699 N N . ALA A 1 97 ? -19.352 -5.802 12.447 1.00 88.69 97 ALA A N 1
ATOM 700 C CA . ALA A 1 97 ? -19.286 -6.744 13.556 1.00 88.69 97 ALA A CA 1
ATOM 701 C C . ALA A 1 97 ? -18.765 -6.019 14.804 1.00 88.69 97 ALA A C 1
ATOM 703 O O . ALA A 1 97 ? -17.965 -5.089 14.687 1.00 88.69 97 ALA A O 1
ATOM 704 N N . ALA A 1 98 ? -19.180 -6.462 15.990 1.00 91.12 98 ALA A N 1
ATOM 705 C CA . ALA A 1 98 ? -18.570 -6.055 17.249 1.00 91.12 98 ALA A CA 1
ATOM 706 C C . ALA A 1 98 ? -18.228 -7.302 18.071 1.00 91.12 98 ALA A C 1
ATOM 708 O O . ALA A 1 98 ? -18.996 -8.257 18.116 1.00 91.12 98 ALA A O 1
ATOM 709 N N . ALA A 1 99 ? -17.064 -7.302 18.716 1.00 88.56 99 ALA A N 1
ATOM 710 C CA . ALA A 1 99 ? -16.615 -8.402 19.560 1.00 88.56 99 ALA A CA 1
ATOM 711 C C . ALA A 1 99 ? -16.111 -7.853 20.901 1.00 88.56 99 ALA A C 1
ATOM 713 O O . ALA A 1 99 ? -15.420 -6.830 20.909 1.00 88.56 99 ALA A O 1
ATOM 714 N N . PRO A 1 100 ? -16.439 -8.500 22.033 1.00 88.44 100 PRO A N 1
ATOM 715 C CA . PRO A 1 100 ? -15.831 -8.158 23.309 1.00 88.44 100 PRO A CA 1
ATOM 716 C C . PRO A 1 100 ? -14.371 -8.638 23.339 1.00 88.44 100 PRO A C 1
ATOM 718 O O . PRO A 1 100 ? -14.091 -9.784 22.990 1.00 88.44 100 PRO A O 1
ATOM 721 N N . ASP A 1 101 ? -13.459 -7.780 23.796 1.00 86.00 101 ASP A N 1
ATOM 722 C CA . ASP A 1 101 ? -12.075 -8.143 24.128 1.00 86.00 101 ASP A CA 1
ATOM 723 C C . ASP A 1 101 ? -11.911 -8.136 25.653 1.00 86.00 101 ASP A C 1
ATOM 725 O O . ASP A 1 101 ? -12.198 -7.132 26.309 1.00 86.00 101 ASP A O 1
ATOM 729 N N . ILE A 1 102 ? -11.495 -9.269 26.223 1.00 84.31 102 ILE A N 1
ATOM 730 C CA . ILE A 1 102 ? -11.314 -9.441 27.668 1.00 84.31 102 ILE A CA 1
ATOM 731 C C . ILE A 1 102 ? -9.826 -9.633 27.929 1.00 84.31 102 ILE A C 1
ATOM 733 O O . ILE A 1 102 ? -9.265 -10.698 27.671 1.00 84.31 102 ILE A O 1
ATOM 737 N N . GLN A 1 103 ? -9.196 -8.605 28.484 1.00 74.81 103 GLN A N 1
ATOM 738 C CA . GLN A 1 103 ? -7.787 -8.642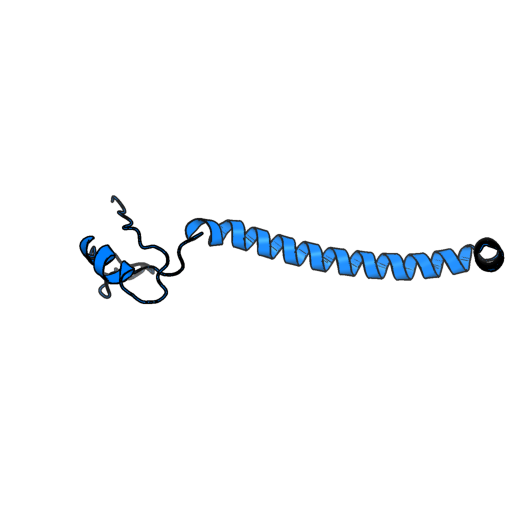 28.852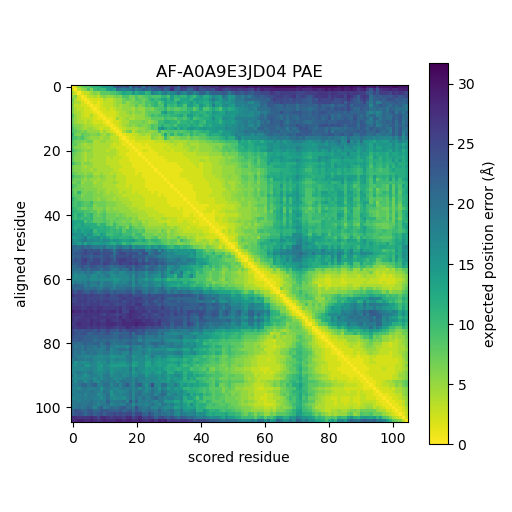 1.00 74.81 103 GLN A CA 1
ATOM 739 C C . GLN A 1 103 ? -7.665 -9.098 30.310 1.00 74.81 103 GLN A C 1
ATOM 741 O O . GLN A 1 103 ? -8.092 -8.400 31.230 1.00 74.81 103 GLN A O 1
ATOM 746 N N . GLY A 1 104 ? -7.131 -10.305 30.513 1.00 68.38 104 GLY A N 1
ATOM 747 C CA . GLY A 1 104 ? -6.755 -10.800 31.838 1.00 68.38 104 GLY A CA 1
ATOM 748 C C . GLY A 1 104 ? -5.517 -10.067 32.356 1.00 68.38 104 GLY A C 1
ATOM 749 O O . GLY A 1 104 ? -4.611 -9.781 31.573 1.00 68.38 104 GLY A O 1
ATOM 750 N N . ALA A 1 105 ? -5.512 -9.749 33.651 1.00 54.81 105 ALA A N 1
ATOM 751 C CA . ALA A 1 105 ? -4.382 -9.124 34.340 1.00 54.81 105 ALA A CA 1
ATOM 752 C C . ALA A 1 105 ? -3.190 -10.080 34.499 1.00 54.81 105 ALA A C 1
ATOM 754 O O . ALA A 1 105 ? -3.433 -11.287 34.738 1.00 54.81 105 ALA A O 1
#

Secondary structure (DSSP, 8-state):
--HHHHHHHHHHHHTHHHHHHHHHHHHHHHHHHHHHHHHHHHHHHHHHHHHHGGGTT-S-----S-EE--TT-SSPEEPPPPTTHHHHHHTSTT-----------

Solvent-accessible surface area (backbone atoms only — not comparable to full-atom values): 6630 Å² total; per-residue (Å²): 141,63,66,68,62,52,51,51,53,50,55,46,66,74,39,48,68,65,47,51,54,54,49,48,53,53,48,53,54,51,51,50,54,51,50,53,51,52,49,51,52,49,51,52,52,50,50,44,57,72,59,43,59,84,49,62,94,57,93,76,83,91,73,52,91,56,60,56,60,59,96,90,53,94,74,44,60,56,56,86,67,70,71,72,50,41,66,60,50,48,69,40,91,89,48,90,77,65,78,85,84,83,83,80,132